Protein AF-A0A920QAS8-F1 (afdb_monomer)

Sequence (132 aa):
MFSGHANIPQILAVGVGKKSKINSETLRRAAGKAGKMLTSLKAKKIGFAVTSHLQKTSETDVGQVLVEGLTLGSYKFNQYKESHDEKSKLESIKIQCCDPENITSRKAIKTGKMRADGTNLARNLGNTPLMI

Secondary structure (DSSP, 8-state):
-------PPP--------GGG--HHHHHHHHHHHHHHHHHTT-SEEEEE--HHHHTT-SS-HHHHHHHHHHHHS----TTS--SSTT-S--PPEEEEE-TT--S-HHHHHHHHHHHHHHHHHHHHHHS----

Nearest PDB structures (foldseek):
  4zla-assembly1_A  TM=6.114E-01  e=2.410E-03  Helicobacter pylori 26695
  4zy1-assembly1_C  TM=6.921E-01  e=1.480E-02  Plasmodium falciparum FcB1/Columbia
  6ome-assembly1_A  TM=6.429E-01  e=7.492E-03  Chlamydia trachomatis D/UW-3/CX
  6ee2-assembly1_A  TM=6.975E-01  e=2.329E-02  Plasmodium falciparum NF135/5.C10
  8sw9-assembly1_C  TM=6.862E-01  e=2.329E-02  Plasmodium falciparum

Mean predicted aligned error: 7.08 Å

Structure (mmCIF, N/CA/C/O backbone):
data_AF-A0A920QAS8-F1
#
_entry.id   AF-A0A920QAS8-F1
#
loop_
_atom_site.group_PDB
_atom_site.id
_atom_site.type_symbol
_atom_site.label_atom_id
_atom_site.label_alt_id
_atom_site.label_comp_id
_atom_site.label_asym_id
_atom_site.label_entity_id
_atom_site.label_seq_id
_atom_site.pdbx_PDB_ins_code
_atom_site.Cartn_x
_atom_site.Cartn_y
_at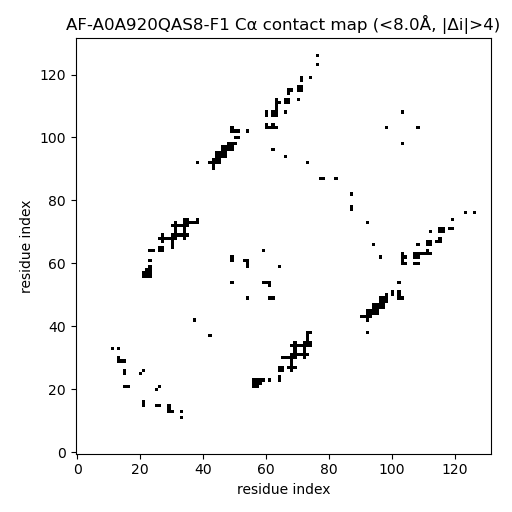om_site.Cartn_z
_atom_site.occupancy
_atom_site.B_iso_or_equiv
_atom_site.auth_seq_id
_atom_site.auth_comp_id
_atom_site.auth_asym_id
_atom_site.auth_atom_id
_atom_site.pdbx_PDB_model_num
ATOM 1 N N . MET A 1 1 ? -21.004 13.665 -33.888 1.00 35.81 1 MET A N 1
ATOM 2 C CA . MET A 1 1 ? -20.632 12.443 -33.139 1.00 35.81 1 MET A CA 1
ATOM 3 C C . MET A 1 1 ? -19.888 12.856 -31.874 1.00 35.81 1 MET A C 1
ATOM 5 O O . MET A 1 1 ? -18.707 13.158 -31.949 1.00 35.81 1 MET A O 1
ATOM 9 N N . PHE A 1 2 ? -20.569 12.933 -30.729 1.00 40.03 2 PHE A N 1
ATOM 10 C CA . PHE A 1 2 ? -19.924 13.176 -29.434 1.00 40.03 2 PHE A CA 1
ATOM 11 C C . PHE A 1 2 ? -19.780 11.832 -28.715 1.00 40.03 2 PHE A C 1
ATOM 13 O O . PHE A 1 2 ? -20.692 11.406 -28.015 1.00 40.03 2 PHE A O 1
ATOM 20 N N . SER A 1 3 ? -18.667 11.120 -28.917 1.00 43.50 3 SER A N 1
ATOM 21 C CA . SER A 1 3 ? -18.355 9.953 -28.081 1.00 43.50 3 SER A CA 1
ATOM 22 C C . SER A 1 3 ? -17.715 10.472 -26.788 1.00 43.50 3 SER A C 1
ATOM 24 O O . SER A 1 3 ? -16.500 10.663 -26.700 1.00 43.50 3 SER A O 1
ATOM 26 N N . GLY A 1 4 ? -18.547 10.797 -25.800 1.00 44.44 4 GLY A N 1
ATOM 27 C CA . GLY A 1 4 ? -18.081 11.108 -24.455 1.00 44.44 4 GLY A CA 1
ATOM 28 C C . GLY A 1 4 ? -17.614 9.822 -23.784 1.00 44.44 4 GLY A C 1
ATOM 29 O O . GLY A 1 4 ? -18.437 9.036 -23.329 1.00 44.44 4 GLY A O 1
ATOM 30 N N . HIS A 1 5 ? -16.303 9.586 -23.730 1.00 51.91 5 HIS A N 1
ATOM 31 C CA . HIS A 1 5 ? -15.750 8.543 -22.869 1.00 51.91 5 HIS A CA 1
ATOM 32 C C . HIS A 1 5 ? -15.955 8.978 -21.414 1.00 51.91 5 HIS A C 1
ATOM 34 O O . HIS A 1 5 ? -15.164 9.748 -20.868 1.00 51.91 5 HIS A O 1
ATOM 40 N N . ALA A 1 6 ? -17.047 8.530 -20.795 1.00 55.50 6 ALA A N 1
ATOM 41 C CA . ALA A 1 6 ? -17.256 8.716 -19.368 1.00 55.50 6 ALA A CA 1
ATOM 42 C C . ALA A 1 6 ? -16.130 7.997 -18.611 1.00 55.50 6 ALA A C 1
ATOM 44 O O . ALA A 1 6 ? -15.871 6.813 -18.828 1.00 55.50 6 ALA A O 1
ATOM 45 N N . ASN A 1 7 ? -15.436 8.720 -17.734 1.00 64.31 7 ASN A N 1
ATOM 46 C CA . ASN A 1 7 ? -14.401 8.144 -16.886 1.00 64.31 7 ASN A CA 1
ATOM 47 C C . ASN A 1 7 ? -15.083 7.373 -15.745 1.00 64.31 7 ASN A C 1
ATOM 49 O O . ASN A 1 7 ? -15.391 7.946 -14.700 1.00 64.31 7 ASN A O 1
ATOM 53 N N . ILE A 1 8 ? -15.406 6.100 -15.986 1.00 78.81 8 ILE A N 1
ATOM 54 C CA . ILE A 1 8 ? -16.127 5.258 -15.027 1.00 78.81 8 ILE A CA 1
ATOM 55 C C . ILE A 1 8 ? -15.147 4.819 -13.927 1.00 78.81 8 ILE A C 1
ATOM 57 O O . ILE A 1 8 ? -14.154 4.152 -14.235 1.00 78.81 8 ILE A O 1
ATOM 61 N N . PRO A 1 9 ? -15.392 5.161 -12.649 1.00 79.69 9 PRO A N 1
ATOM 62 C CA . PRO A 1 9 ? -14.536 4.717 -11.558 1.00 79.69 9 PRO A CA 1
ATOM 63 C C . PRO A 1 9 ? -14.575 3.189 -11.440 1.00 79.69 9 PRO A C 1
ATOM 65 O O . PRO A 1 9 ? -15.639 2.584 -11.334 1.00 79.69 9 PRO A O 1
ATOM 68 N N . GLN A 1 10 ? -13.399 2.562 -11.455 1.00 87.69 10 GLN A N 1
ATOM 69 C CA . GLN A 1 10 ? -13.247 1.117 -11.293 1.00 87.69 10 GLN A CA 1
ATOM 70 C C . GLN A 1 10 ? -12.949 0.768 -9.833 1.00 87.69 10 GLN A C 1
ATOM 72 O O . GLN A 1 10 ? -12.173 1.455 -9.166 1.00 87.69 10 GLN A O 1
ATOM 77 N N . ILE A 1 11 ? -13.534 -0.329 -9.350 1.00 90.81 11 ILE A N 1
ATOM 78 C CA . ILE A 1 11 ? -13.329 -0.836 -7.990 1.00 90.81 11 ILE A CA 1
ATOM 79 C C . ILE A 1 11 ? -12.569 -2.161 -8.066 1.00 90.81 11 ILE A C 1
ATOM 81 O O . ILE A 1 11 ? -12.986 -3.085 -8.761 1.00 90.81 11 ILE A O 1
ATOM 85 N N . LEU A 1 12 ? -11.469 -2.264 -7.317 1.00 91.31 12 LEU A N 1
ATOM 86 C CA . LEU A 1 12 ? -10.724 -3.507 -7.129 1.00 91.31 12 LEU A CA 1
ATOM 87 C C . LEU A 1 12 ? -10.983 -4.048 -5.721 1.00 91.31 12 LEU A C 1
ATOM 89 O O . LEU A 1 12 ? -10.516 -3.478 -4.736 1.00 91.31 12 LEU A O 1
ATOM 93 N N . ALA A 1 13 ? -11.693 -5.170 -5.630 1.00 92.69 13 ALA A N 1
ATOM 94 C CA . ALA A 1 13 ? -11.856 -5.905 -4.381 1.00 92.69 13 ALA A CA 1
ATOM 95 C C . ALA A 1 13 ? -10.691 -6.886 -4.183 1.00 92.69 13 ALA A C 1
ATOM 97 O O . ALA A 1 13 ? -10.325 -7.625 -5.098 1.00 92.69 13 ALA A O 1
ATOM 98 N N . VAL A 1 14 ? -10.113 -6.915 -2.980 1.00 92.25 14 VAL A N 1
ATOM 99 C CA . VAL A 1 14 ? -8.978 -7.788 -2.648 1.00 92.25 14 VAL A CA 1
ATOM 100 C C . VAL A 1 14 ? -9.297 -8.579 -1.390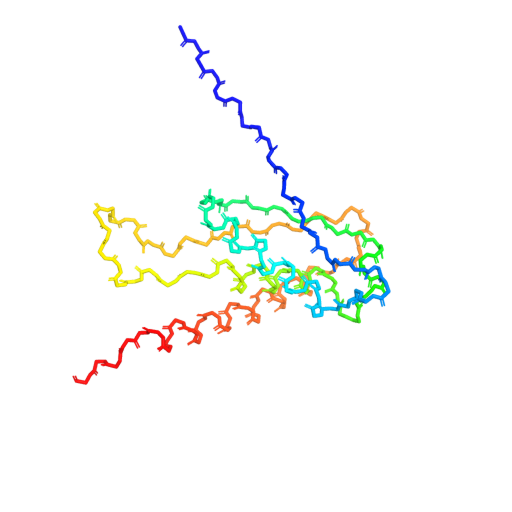 1.00 92.25 14 VAL A C 1
ATOM 102 O O . VAL A 1 14 ? -9.533 -8.012 -0.326 1.00 92.25 14 VAL A O 1
ATOM 105 N N . GLY A 1 15 ? -9.286 -9.905 -1.506 1.00 92.12 15 GLY A N 1
ATOM 106 C CA . GLY A 1 15 ? -9.499 -10.792 -0.368 1.00 92.12 15 GLY A CA 1
ATOM 107 C C . GLY A 1 15 ? -8.334 -10.737 0.624 1.00 92.12 15 GLY A C 1
ATOM 108 O O . GLY A 1 15 ? -7.188 -10.992 0.256 1.00 92.12 15 GLY A O 1
ATOM 109 N N . VAL A 1 16 ? -8.644 -10.458 1.893 1.00 90.38 16 VAL A N 1
ATOM 110 C CA . VAL A 1 16 ? -7.678 -10.429 3.014 1.00 90.38 16 VAL A CA 1
ATOM 111 C C . VAL A 1 16 ? -7.692 -11.708 3.864 1.00 90.38 16 VAL A C 1
ATOM 113 O O . VAL A 1 16 ? -6.903 -11.852 4.792 1.00 90.38 16 VAL A O 1
ATOM 116 N N . GLY A 1 17 ? -8.551 -12.673 3.523 1.00 89.31 17 GLY A N 1
ATOM 117 C CA . GLY A 1 17 ? -8.651 -13.964 4.204 1.00 89.31 17 GLY A CA 1
ATOM 118 C C . GLY A 1 17 ? -9.619 -13.967 5.391 1.00 89.31 17 GLY A C 1
ATOM 119 O O . GLY A 1 17 ? -10.564 -13.183 5.450 1.00 89.31 17 GLY A O 1
ATOM 120 N N . LYS A 1 18 ? -9.417 -14.909 6.323 1.00 91.06 18 LYS A N 1
ATOM 121 C CA . LYS A 1 18 ? -10.296 -15.106 7.488 1.00 91.06 18 LYS A CA 1
ATOM 122 C C . LYS A 1 18 ? -10.112 -13.974 8.499 1.00 91.06 18 LYS A C 1
ATOM 124 O O . LYS A 1 18 ? -8.985 -13.712 8.904 1.00 91.06 18 LYS A O 1
ATOM 129 N N . LYS A 1 19 ? -11.219 -13.406 8.991 1.00 88.69 19 LYS A N 1
ATOM 130 C CA . LYS A 1 19 ? -11.242 -12.278 9.943 1.00 88.69 19 LYS A CA 1
ATOM 131 C C . LYS A 1 19 ? -10.331 -12.469 11.164 1.00 88.69 19 LYS A C 1
ATOM 133 O O . LYS A 1 19 ? -9.616 -11.548 11.527 1.00 88.69 19 LYS A O 1
ATOM 138 N N . SER A 1 20 ? -10.311 -13.664 11.756 1.00 89.69 20 SER A N 1
ATOM 139 C CA . SER A 1 20 ? -9.494 -13.980 12.941 1.00 89.69 20 SER A CA 1
ATOM 140 C C . SER A 1 20 ? -7.986 -14.053 12.687 1.00 89.69 20 SER A C 1
ATOM 142 O O . SER A 1 20 ? -7.216 -14.123 13.636 1.00 89.69 20 SER A O 1
ATOM 144 N N . LYS A 1 21 ? -7.556 -14.072 11.420 1.00 90.44 21 LYS A N 1
ATOM 145 C CA . LYS A 1 21 ? -6.143 -14.138 11.023 1.00 90.44 21 LYS A CA 1
ATOM 146 C C . LYS A 1 21 ? -5.636 -12.828 10.421 1.00 90.44 21 LYS A C 1
ATOM 148 O O . LYS A 1 21 ? -4.498 -12.792 9.960 1.00 90.44 21 LYS A O 1
ATOM 153 N N . ILE A 1 22 ? -6.470 -11.788 10.375 1.00 92.88 22 ILE A N 1
ATOM 154 C CA . ILE A 1 22 ? -6.068 -10.494 9.826 1.00 92.88 22 ILE A CA 1
ATOM 155 C C . ILE A 1 22 ? -5.110 -9.824 10.811 1.00 92.88 22 ILE A C 1
ATOM 157 O O . ILE A 1 22 ? -5.420 -9.666 11.987 1.00 92.88 22 ILE A O 1
ATOM 161 N N . ASN A 1 23 ? -3.950 -9.444 10.292 1.00 93.75 23 ASN A N 1
ATOM 162 C CA . ASN A 1 23 ? -2.910 -8.665 10.950 1.00 93.75 23 ASN A CA 1
ATOM 163 C C . ASN A 1 23 ? -2.190 -7.748 9.939 1.00 93.75 23 ASN A C 1
ATOM 165 O O . ASN A 1 23 ? -2.417 -7.840 8.724 1.00 93.75 23 ASN A O 1
ATOM 169 N N . SER A 1 24 ? -1.267 -6.909 10.415 1.00 94.88 24 SER A N 1
ATOM 170 C CA . SER A 1 24 ? -0.489 -5.981 9.580 1.00 94.88 24 SER A CA 1
ATOM 171 C C . SER A 1 24 ? 0.186 -6.663 8.377 1.00 94.88 24 SER A C 1
ATOM 173 O O . SER A 1 24 ? 0.135 -6.155 7.260 1.00 94.88 24 SER A O 1
ATOM 175 N N . GLU A 1 25 ? 0.774 -7.849 8.564 1.00 94.94 25 GLU A N 1
ATOM 176 C CA . GLU A 1 25 ? 1.426 -8.613 7.488 1.00 94.94 25 GLU A CA 1
ATOM 177 C C . GLU A 1 25 ? 0.439 -9.061 6.407 1.00 94.94 25 GLU A C 1
ATOM 179 O O . GLU A 1 25 ? 0.702 -8.915 5.209 1.00 94.94 25 GLU A O 1
ATOM 184 N N . THR A 1 26 ? -0.719 -9.594 6.807 1.00 95.12 26 THR A N 1
ATOM 185 C CA . THR A 1 26 ? -1.750 -10.025 5.850 1.00 95.12 26 THR A CA 1
ATOM 186 C C . THR A 1 26 ? -2.281 -8.856 5.025 1.00 95.12 26 THR A C 1
ATOM 188 O O . THR A 1 26 ? -2.409 -8.988 3.805 1.00 95.12 26 THR A O 1
ATOM 191 N N . LEU A 1 27 ? -2.498 -7.695 5.652 1.00 95.44 27 LEU A N 1
ATOM 192 C CA . LEU A 1 27 ? -2.931 -6.478 4.967 1.00 95.44 27 LEU A CA 1
ATOM 193 C C . LEU A 1 27 ? -1.852 -5.962 4.014 1.00 95.44 27 LEU A C 1
ATOM 195 O O . LEU A 1 27 ? -2.158 -5.660 2.860 1.00 95.44 27 LEU A O 1
ATOM 199 N N . ARG A 1 28 ? -0.580 -5.951 4.433 1.00 96.12 28 ARG A N 1
ATOM 200 C CA . ARG A 1 28 ? 0.535 -5.540 3.564 1.00 96.12 28 ARG A CA 1
ATOM 201 C C . ARG A 1 28 ? 0.665 -6.442 2.340 1.00 96.12 28 ARG A C 1
ATOM 203 O O . ARG A 1 28 ? 0.868 -5.955 1.229 1.00 96.12 28 ARG A O 1
ATOM 210 N N . ARG A 1 29 ? 0.513 -7.760 2.513 1.00 96.56 29 ARG A N 1
ATOM 211 C CA . ARG A 1 29 ? 0.540 -8.737 1.410 1.00 96.56 29 ARG A CA 1
ATOM 212 C C . ARG A 1 29 ? -0.638 -8.559 0.457 1.00 96.56 29 ARG A C 1
ATOM 214 O O . ARG A 1 29 ? -0.438 -8.609 -0.757 1.00 96.56 29 ARG A O 1
ATOM 221 N N . ALA A 1 30 ? -1.844 -8.345 0.981 1.00 96.25 30 ALA A N 1
ATOM 222 C CA . ALA A 1 30 ? -3.026 -8.066 0.168 1.00 96.25 30 ALA A CA 1
ATOM 223 C C . ALA A 1 30 ? -2.846 -6.772 -0.644 1.00 96.25 30 ALA A C 1
ATOM 225 O O . ALA A 1 30 ? -3.012 -6.782 -1.863 1.00 96.25 30 ALA A O 1
ATOM 226 N N . ALA A 1 31 ? -2.389 -5.701 0.006 1.00 96.44 31 ALA A N 1
ATOM 227 C CA . ALA A 1 31 ? -2.040 -4.437 -0.633 1.00 96.44 31 ALA A CA 1
ATOM 228 C C . ALA A 1 31 ? -0.952 -4.601 -1.710 1.00 96.44 31 ALA A C 1
ATOM 230 O O . ALA A 1 31 ? -1.069 -4.040 -2.795 1.00 96.44 31 ALA A O 1
ATOM 231 N N . GLY A 1 32 ? 0.068 -5.432 -1.475 1.00 96.50 32 GLY A N 1
ATOM 232 C CA . GLY A 1 32 ? 1.091 -5.739 -2.480 1.00 96.50 32 GLY A CA 1
ATOM 233 C C . GLY A 1 32 ? 0.548 -6.466 -3.710 1.00 96.50 32 GLY A C 1
ATOM 234 O O . GLY A 1 32 ? 0.896 -6.116 -4.840 1.00 96.50 32 GLY A O 1
ATOM 235 N N . LYS A 1 33 ? -0.358 -7.433 -3.522 1.00 96.38 33 LYS A N 1
ATOM 236 C CA . LYS A 1 33 ? -1.062 -8.084 -4.643 1.00 96.38 33 LYS A CA 1
ATOM 237 C C . LYS A 1 33 ? -1.915 -7.083 -5.423 1.00 96.38 33 LYS A C 1
ATOM 239 O O . LYS A 1 33 ? -1.892 -7.107 -6.652 1.00 96.38 33 LYS A O 1
ATOM 244 N N . ALA A 1 34 ? -2.613 -6.193 -4.715 1.00 95.88 34 ALA A N 1
ATOM 245 C CA . ALA A 1 34 ? -3.387 -5.113 -5.318 1.00 95.88 34 ALA A CA 1
ATOM 246 C C . ALA A 1 34 ? -2.494 -4.204 -6.171 1.00 95.88 34 ALA A C 1
ATOM 248 O O . ALA A 1 34 ? -2.796 -3.976 -7.338 1.00 95.88 34 ALA A O 1
ATOM 249 N N . GLY A 1 35 ? -1.355 -3.767 -5.621 1.00 94.62 35 GLY A N 1
ATOM 250 C CA . GLY A 1 35 ? -0.366 -2.951 -6.325 1.00 94.62 35 GLY A CA 1
ATOM 251 C C . GLY A 1 35 ? 0.102 -3.612 -7.618 1.00 94.62 35 GLY A C 1
ATOM 252 O O . GLY A 1 35 ? 0.008 -3.011 -8.683 1.00 94.62 35 GLY A O 1
ATOM 253 N N . LYS A 1 36 ? 0.483 -4.895 -7.561 1.00 93.00 36 LYS A N 1
ATOM 254 C CA . LYS A 1 36 ? 0.895 -5.656 -8.752 1.00 93.00 36 LYS A CA 1
ATOM 255 C C . LYS A 1 36 ? -0.199 -5.691 -9.826 1.00 93.00 36 LYS A C 1
ATOM 257 O O . LYS A 1 36 ? 0.098 -5.491 -11.003 1.00 93.00 36 LYS A O 1
ATOM 262 N N . MET A 1 37 ? -1.451 -5.935 -9.432 1.00 93.44 37 MET A N 1
ATOM 263 C CA . MET A 1 37 ? -2.592 -5.966 -10.355 1.00 93.44 37 MET A CA 1
ATOM 264 C C . MET A 1 37 ? -2.841 -4.591 -10.986 1.00 93.44 37 MET A C 1
ATOM 266 O O . MET A 1 37 ? -2.957 -4.482 -12.204 1.00 93.44 37 MET A O 1
ATOM 270 N N . LEU A 1 38 ? -2.852 -3.531 -10.176 1.00 91.94 38 LEU A N 1
ATOM 271 C CA . LEU A 1 38 ? -3.064 -2.153 -10.627 1.00 91.94 38 LEU A CA 1
ATOM 272 C C . LEU A 1 38 ? -1.966 -1.701 -11.600 1.00 91.94 38 LEU A C 1
ATOM 274 O O . LEU A 1 38 ? -2.271 -1.077 -12.618 1.00 91.94 38 LEU A O 1
ATOM 278 N N . THR A 1 39 ? -0.709 -2.090 -11.368 1.00 89.12 39 THR A N 1
ATOM 279 C CA . THR A 1 39 ? 0.378 -1.814 -12.317 1.00 89.12 39 THR A CA 1
ATOM 280 C C . THR A 1 39 ? 0.251 -2.626 -13.609 1.00 89.12 39 THR A C 1
ATOM 282 O O . THR A 1 39 ? 0.681 -2.165 -14.669 1.00 89.12 39 THR A O 1
ATOM 285 N N . SER A 1 40 ? -0.304 -3.841 -13.575 1.00 88.00 40 SER A N 1
ATOM 286 C CA . SER A 1 40 ? -0.621 -4.602 -14.798 1.00 88.00 40 SER A CA 1
ATOM 287 C C . SER A 1 40 ? -1.741 -3.943 -15.606 1.00 88.00 40 SER A C 1
ATOM 289 O O . SER A 1 40 ? -1.668 -3.918 -16.830 1.00 88.00 40 SER A O 1
ATOM 291 N N . LEU A 1 41 ? -2.709 -3.327 -14.925 1.00 89.25 41 LEU A N 1
ATOM 292 C CA . LEU A 1 41 ? -3.795 -2.544 -15.523 1.00 89.25 41 LEU A CA 1
ATOM 293 C C . LEU A 1 41 ? -3.374 -1.124 -15.952 1.00 89.25 41 LEU A C 1
ATOM 295 O O . LEU A 1 41 ? -4.213 -0.352 -16.405 1.00 89.25 41 LEU A O 1
ATOM 299 N N . LYS A 1 42 ? -2.087 -0.762 -15.817 1.00 87.50 42 LYS A N 1
ATOM 300 C CA . LYS A 1 42 ? -1.543 0.574 -16.137 1.00 87.50 42 LYS A CA 1
ATOM 301 C C . LYS A 1 42 ? -2.264 1.718 -15.395 1.00 87.50 42 LYS A C 1
ATOM 303 O O . LYS A 1 42 ? -2.386 2.832 -15.908 1.00 87.50 42 LYS A O 1
ATOM 308 N N . ALA A 1 43 ? -2.742 1.455 -14.176 1.00 88.06 43 ALA A N 1
ATOM 309 C CA . ALA A 1 43 ? -3.407 2.459 -13.353 1.00 88.06 43 ALA A CA 1
ATOM 310 C C . ALA A 1 43 ? -2.419 3.558 -12.919 1.00 88.06 43 ALA A C 1
ATOM 312 O O . ALA A 1 43 ? -1.367 3.274 -12.352 1.00 88.06 43 ALA A O 1
ATOM 313 N N . LYS A 1 44 ? -2.774 4.829 -13.150 1.00 87.19 44 LYS A N 1
ATOM 314 C CA . LYS A 1 44 ? -1.919 5.991 -12.817 1.00 87.19 44 LYS A CA 1
ATOM 315 C C . LYS A 1 44 ? -2.273 6.655 -11.488 1.00 87.19 44 LYS A C 1
ATOM 317 O O . LYS A 1 44 ? -1.428 7.285 -10.852 1.00 87.19 44 LYS A O 1
ATOM 322 N N . LYS A 1 45 ? -3.540 6.553 -11.087 1.00 90.00 45 LYS A N 1
ATOM 323 C CA . LYS A 1 45 ? -4.093 7.119 -9.855 1.00 90.00 45 LYS A CA 1
ATOM 324 C C . LYS A 1 45 ? -4.930 6.041 -9.189 1.00 90.00 45 LYS A C 1
ATOM 326 O O . LYS A 1 45 ? -5.801 5.475 -9.843 1.00 90.00 45 LYS A O 1
ATOM 331 N N . ILE A 1 46 ? -4.661 5.768 -7.922 1.00 92.06 46 ILE A N 1
ATOM 332 C CA . ILE A 1 46 ? -5.397 4.783 -7.136 1.00 92.06 46 ILE A CA 1
ATOM 333 C C . ILE A 1 46 ? -5.769 5.396 -5.790 1.00 92.06 46 ILE A C 1
ATOM 335 O O . ILE A 1 46 ? -5.001 6.165 -5.209 1.00 92.06 46 ILE A O 1
ATOM 339 N N . GLY A 1 47 ? -6.948 5.040 -5.301 1.00 92.75 47 GLY A N 1
ATOM 340 C CA . GLY A 1 47 ? -7.376 5.306 -3.936 1.00 92.75 47 GLY A CA 1
ATOM 341 C C . GLY A 1 47 ? -7.489 3.993 -3.173 1.00 92.75 47 GLY A C 1
ATOM 342 O O . GLY A 1 47 ? -7.840 2.972 -3.764 1.00 92.75 47 GLY A O 1
ATOM 343 N N . PHE A 1 48 ? -7.214 4.011 -1.875 1.00 93.81 48 PHE A N 1
ATOM 344 C CA . PHE A 1 48 ? -7.615 2.932 -0.977 1.00 93.81 48 PHE A CA 1
ATOM 345 C C . PHE A 1 48 ? -8.449 3.507 0.161 1.00 93.81 48 PHE A C 1
ATOM 347 O O . PHE A 1 48 ? -8.165 4.598 0.649 1.00 93.81 48 PHE A O 1
ATOM 354 N N . ALA A 1 49 ? -9.483 2.775 0.566 1.00 92.25 49 ALA A N 1
ATOM 355 C CA . ALA A 1 49 ? -10.323 3.145 1.693 1.00 92.25 49 ALA A CA 1
ATOM 356 C C . ALA A 1 49 ? -9.862 2.416 2.954 1.00 92.25 49 ALA A C 1
ATOM 358 O O . ALA A 1 49 ? -9.508 1.234 2.906 1.00 92.25 49 ALA A O 1
ATOM 359 N N . VAL A 1 50 ? -9.891 3.120 4.079 1.00 91.00 50 VAL A N 1
ATOM 360 C CA . VAL A 1 50 ? -9.644 2.552 5.406 1.00 91.00 50 VAL A CA 1
ATOM 361 C C . VA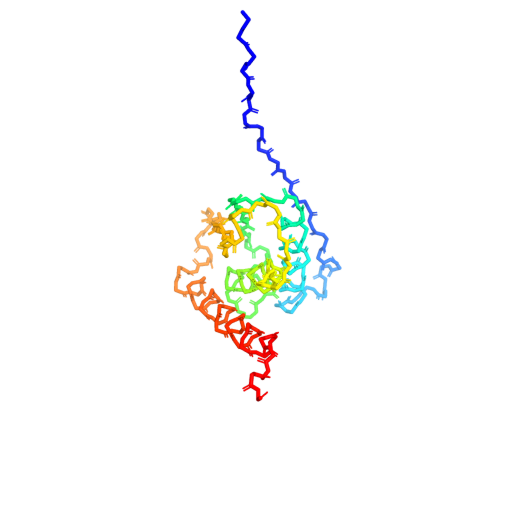L A 1 50 ? -10.931 2.576 6.218 1.00 91.00 50 VAL A C 1
ATOM 363 O O . VAL A 1 50 ? -11.791 3.427 6.016 1.00 91.00 50 VAL A O 1
ATOM 366 N N . THR A 1 51 ? -11.079 1.599 7.109 1.00 88.50 51 THR A N 1
ATOM 367 C CA . THR A 1 51 ? -12.227 1.486 8.017 1.00 88.50 51 THR A CA 1
ATOM 368 C C . THR A 1 51 ? -11.724 1.153 9.413 1.00 88.50 51 THR A C 1
ATOM 370 O O . THR A 1 51 ? -10.689 0.486 9.561 1.00 88.50 51 THR A O 1
ATOM 373 N N . SER A 1 52 ? -12.459 1.559 10.449 1.00 86.31 52 SER A N 1
ATOM 374 C CA . SER A 1 52 ? -12.113 1.249 11.845 1.00 86.31 52 SER A CA 1
ATOM 375 C C . SER A 1 52 ? -11.959 -0.251 12.111 1.00 86.31 52 SER A C 1
ATOM 377 O O . SER A 1 52 ? -11.154 -0.655 12.953 1.00 86.31 52 SER A O 1
ATOM 379 N N . HIS A 1 53 ? -12.666 -1.103 11.363 1.00 85.38 53 HIS A N 1
ATOM 380 C CA . HIS A 1 53 ? -12.488 -2.553 11.432 1.00 85.38 53 HIS A CA 1
ATOM 381 C C . HIS A 1 53 ? -11.074 -3.003 11.061 1.00 85.38 53 HIS A C 1
ATOM 383 O O . HIS A 1 53 ? -10.537 -3.877 11.737 1.00 85.38 53 HIS A O 1
ATOM 389 N N . LEU A 1 54 ? -10.466 -2.416 10.028 1.00 83.31 54 LEU A N 1
ATOM 390 C CA . LEU A 1 54 ? -9.101 -2.763 9.635 1.00 83.31 54 LEU A CA 1
ATOM 391 C C . LEU A 1 54 ? -8.076 -2.222 10.636 1.00 83.31 54 LEU A C 1
ATOM 393 O O . LEU A 1 54 ? -7.125 -2.927 10.970 1.00 83.31 54 LEU A O 1
ATOM 397 N N . GLN A 1 55 ? -8.294 -1.020 11.175 1.00 85.38 55 GLN A N 1
ATOM 398 C CA . GLN A 1 55 ? -7.382 -0.444 12.167 1.00 85.38 55 GLN A CA 1
ATOM 399 C C . GLN A 1 55 ? -7.295 -1.301 13.439 1.00 85.38 55 GLN A C 1
ATOM 401 O O . GLN A 1 55 ? -6.203 -1.524 13.945 1.00 85.38 55 GLN A O 1
ATOM 406 N N . LYS A 1 56 ? -8.412 -1.873 13.911 1.00 84.44 56 LYS A N 1
ATOM 407 C CA . LYS A 1 56 ? -8.429 -2.781 15.079 1.00 84.44 56 LYS A CA 1
ATOM 408 C C . LYS A 1 56 ? -7.632 -4.074 14.878 1.00 84.44 56 LYS A C 1
ATOM 410 O O . LYS A 1 56 ? -7.311 -4.744 15.851 1.00 84.44 56 LYS A O 1
ATOM 415 N N . THR A 1 57 ? -7.348 -4.444 13.630 1.00 81.69 57 THR A N 1
ATOM 416 C CA . THR A 1 57 ? -6.592 -5.662 13.293 1.00 81.69 57 THR A CA 1
ATOM 417 C C . THR A 1 57 ? -5.094 -5.415 13.132 1.00 81.69 57 THR A C 1
ATOM 419 O O . THR A 1 57 ? -4.352 -6.348 12.849 1.00 81.69 57 THR A O 1
ATOM 422 N N . SER A 1 58 ? -4.631 -4.174 13.281 1.00 82.62 58 SER A N 1
ATOM 423 C CA . SER A 1 58 ? -3.247 -3.790 13.021 1.00 82.62 58 SER A CA 1
ATOM 424 C C . SER A 1 58 ? -2.678 -3.013 14.203 1.00 82.62 58 SER A C 1
ATOM 426 O O . SER A 1 58 ? -3.232 -2.001 14.618 1.00 82.62 58 SER A O 1
ATOM 428 N N . GLU A 1 59 ? -1.532 -3.460 14.715 1.00 84.31 59 GLU A N 1
ATOM 429 C CA . GLU A 1 59 ? -0.770 -2.730 15.743 1.00 84.31 59 GLU A CA 1
ATOM 430 C C . GLU A 1 59 ? -0.145 -1.444 15.183 1.00 84.31 59 GLU A C 1
ATOM 432 O O . GLU A 1 59 ? 0.137 -0.493 15.906 1.00 84.31 59 GLU A O 1
ATOM 437 N N . THR A 1 60 ? 0.077 -1.411 13.868 1.00 90.25 60 THR A N 1
ATOM 438 C CA . THR A 1 60 ? 0.535 -0.230 13.132 1.00 90.25 60 THR A CA 1
ATOM 439 C C . THR A 1 60 ? -0.665 0.502 12.535 1.00 90.25 60 THR A C 1
ATOM 441 O O . THR A 1 60 ? -1.695 -0.104 12.242 1.00 90.25 60 THR A O 1
ATOM 444 N N . ASP A 1 61 ? -0.536 1.802 12.294 1.00 95.19 61 ASP A N 1
ATOM 445 C CA . ASP A 1 61 ? -1.485 2.558 11.474 1.00 95.19 61 ASP A CA 1
ATOM 446 C C . ASP A 1 61 ? -1.763 1.824 10.146 1.00 95.19 61 ASP A C 1
ATOM 448 O O . ASP A 1 61 ? -0.845 1.486 9.389 1.00 95.19 61 ASP A O 1
ATOM 452 N N . VAL A 1 62 ? -3.034 1.533 9.866 1.00 95.38 62 VAL A N 1
ATOM 453 C CA . VAL A 1 62 ? -3.419 0.728 8.703 1.00 95.38 62 VAL A CA 1
ATOM 454 C C . VAL A 1 62 ? -3.105 1.445 7.391 1.00 95.38 62 VAL A C 1
ATOM 456 O O . VAL A 1 62 ? -2.749 0.801 6.404 1.00 95.38 62 VAL A O 1
ATOM 459 N N . GLY A 1 63 ? -3.159 2.779 7.377 1.00 95.94 63 GLY A N 1
ATOM 460 C CA . GLY A 1 63 ? -2.776 3.593 6.230 1.00 95.94 63 GLY A CA 1
ATOM 461 C C . GLY A 1 63 ? -1.298 3.422 5.895 1.00 95.94 63 GLY A C 1
ATOM 462 O O . GLY A 1 63 ? -0.950 3.290 4.719 1.00 95.94 63 GLY A O 1
ATOM 463 N N . GLN A 1 64 ? -0.440 3.335 6.916 1.00 97.12 64 GLN A N 1
ATOM 464 C CA . GLN A 1 64 ? 0.973 2.997 6.741 1.00 97.12 64 GLN A CA 1
ATOM 465 C C . GLN A 1 64 ? 1.155 1.596 6.140 1.00 97.12 64 GLN A C 1
ATOM 467 O O . GLN A 1 64 ? 1.878 1.429 5.157 1.00 97.12 64 GLN A O 1
ATOM 472 N N . VAL A 1 65 ? 0.491 0.587 6.703 1.00 96.81 65 VAL A N 1
ATOM 473 C CA . VAL A 1 65 ? 0.613 -0.808 6.247 1.00 96.81 65 VAL A CA 1
ATOM 474 C C . VAL A 1 65 ? 0.172 -0.961 4.786 1.00 96.81 65 VAL A C 1
ATOM 476 O O . VAL A 1 65 ? 0.856 -1.603 3.983 1.00 96.81 65 VAL A O 1
ATOM 479 N N . LEU A 1 66 ? -0.957 -0.350 4.419 1.00 96.81 66 LEU A N 1
ATOM 480 C CA . LEU A 1 66 ? -1.507 -0.428 3.068 1.00 96.81 66 LEU A CA 1
ATOM 481 C C . LEU A 1 66 ? -0.636 0.315 2.052 1.00 96.81 66 LEU A C 1
ATOM 483 O O . LEU A 1 66 ? -0.368 -0.230 0.980 1.00 96.81 66 LEU A O 1
ATOM 487 N N . VAL A 1 67 ? -0.153 1.522 2.374 1.00 97.12 67 VAL A N 1
ATOM 488 C CA . VAL A 1 67 ? 0.696 2.284 1.445 1.00 97.12 67 VAL A CA 1
ATOM 489 C C . VAL A 1 67 ? 2.064 1.627 1.248 1.00 97.12 67 VAL A C 1
ATOM 491 O O . VAL A 1 67 ? 2.576 1.648 0.124 1.00 97.12 67 VAL A O 1
ATOM 494 N N . GLU A 1 68 ? 2.628 0.998 2.288 1.00 97.12 68 GLU A N 1
ATOM 495 C CA . GLU A 1 68 ? 3.848 0.190 2.176 1.00 97.12 68 GLU A CA 1
ATOM 496 C C . GLU A 1 68 ? 3.629 -0.959 1.189 1.00 97.12 68 GLU A C 1
ATOM 498 O O . GLU A 1 68 ? 4.356 -1.086 0.202 1.00 97.12 68 GLU A O 1
ATOM 503 N N . GLY A 1 69 ? 2.586 -1.764 1.417 1.00 96.88 69 GLY A N 1
ATOM 504 C CA . GLY A 1 69 ? 2.259 -2.905 0.568 1.00 96.88 69 GLY A CA 1
ATOM 505 C C . GLY A 1 69 ? 2.001 -2.499 -0.881 1.00 96.88 69 GLY A C 1
ATOM 506 O O . GLY A 1 69 ? 2.644 -3.032 -1.787 1.00 96.88 69 GLY A O 1
ATOM 507 N N . LEU A 1 70 ? 1.122 -1.517 -1.104 1.00 96.38 70 LEU A N 1
ATOM 508 C CA . LEU A 1 70 ? 0.804 -1.001 -2.439 1.00 96.38 70 LEU A CA 1
ATOM 509 C C . LEU A 1 70 ? 2.059 -0.509 -3.161 1.00 96.38 70 LEU A C 1
ATOM 511 O O . LEU A 1 70 ? 2.282 -0.880 -4.311 1.00 96.38 70 LEU A O 1
ATOM 515 N N . THR A 1 71 ? 2.901 0.285 -2.497 1.00 95.56 71 THR A N 1
ATOM 516 C CA . THR A 1 71 ? 4.117 0.842 -3.108 1.00 95.56 71 THR A CA 1
ATOM 517 C C . THR A 1 71 ? 5.133 -0.248 -3.452 1.00 95.56 71 THR A C 1
ATOM 519 O O . THR A 1 71 ? 5.700 -0.237 -4.545 1.00 95.56 71 THR A O 1
ATOM 522 N N . LEU A 1 72 ? 5.347 -1.216 -2.557 1.00 95.75 72 LEU A N 1
ATOM 523 C CA . LEU A 1 72 ? 6.265 -2.335 -2.795 1.00 95.75 72 LEU A CA 1
ATOM 524 C C . LEU A 1 72 ? 5.776 -3.271 -3.902 1.00 95.75 72 LEU A C 1
ATOM 526 O O . LEU A 1 72 ? 6.596 -3.804 -4.648 1.00 95.75 72 LEU A O 1
ATOM 530 N N . GLY A 1 73 ? 4.464 -3.501 -3.984 1.00 94.44 73 GLY A N 1
ATOM 531 C CA . GLY A 1 73 ? 3.850 -4.372 -4.987 1.00 94.44 73 GLY A CA 1
ATOM 532 C C . GLY A 1 73 ? 3.705 -3.721 -6.359 1.00 94.44 73 GLY A C 1
ATOM 533 O O . GLY A 1 73 ? 3.715 -4.419 -7.369 1.00 94.44 73 GLY A O 1
ATOM 534 N N . SER A 1 74 ? 3.605 -2.391 -6.400 1.00 92.25 74 SER A N 1
ATOM 535 C CA . SER A 1 74 ? 3.480 -1.636 -7.652 1.00 92.25 74 SER A CA 1
ATOM 536 C C . SER A 1 74 ? 4.808 -1.451 -8.389 1.00 92.25 74 SER A C 1
ATOM 538 O O . SER A 1 74 ? 4.810 -0.986 -9.528 1.00 92.25 74 SER A O 1
ATOM 540 N N . TYR A 1 75 ? 5.925 -1.794 -7.745 1.00 90.75 75 TYR A N 1
ATOM 541 C CA . TYR A 1 75 ? 7.271 -1.677 -8.291 1.00 90.75 75 TYR A CA 1
ATOM 542 C C . TYR A 1 75 ? 7.441 -2.471 -9.596 1.00 90.75 75 TYR A C 1
ATOM 544 O O . TYR A 1 75 ? 7.114 -3.657 -9.668 1.00 90.75 75 TYR A O 1
ATOM 552 N N . LYS A 1 76 ? 8.011 -1.823 -10.617 1.00 85.81 76 LYS A N 1
ATOM 553 C CA . LYS A 1 76 ? 8.452 -2.451 -11.866 1.00 85.81 76 LYS A CA 1
ATOM 554 C C . LYS A 1 76 ? 9.843 -1.951 -12.225 1.00 85.81 76 LYS A C 1
ATOM 556 O O . LYS A 1 76 ? 10.076 -0.746 -12.259 1.00 85.81 76 LYS A O 1
ATOM 561 N N . PHE A 1 77 ? 10.727 -2.886 -12.553 1.00 83.62 77 PHE A N 1
ATOM 562 C CA . PHE A 1 77 ? 12.038 -2.591 -13.107 1.00 83.62 77 PHE A CA 1
ATOM 563 C C . PHE A 1 77 ? 11.996 -2.767 -14.627 1.00 83.62 77 PHE A C 1
ATOM 565 O O . PHE A 1 77 ? 11.938 -3.890 -15.127 1.00 83.62 77 PHE A O 1
ATOM 572 N N . ASN A 1 78 ? 11.960 -1.652 -15.356 1.00 76.56 78 ASN A N 1
ATOM 573 C CA . ASN A 1 78 ? 11.832 -1.634 -16.818 1.00 76.56 78 ASN A CA 1
ATOM 574 C C . ASN A 1 78 ? 13.026 -0.951 -17.511 1.00 76.56 78 ASN A C 1
ATOM 576 O O . ASN A 1 78 ? 12.952 -0.682 -18.703 1.00 76.56 78 ASN A O 1
ATOM 580 N N . GLN A 1 79 ? 14.115 -0.670 -16.786 1.00 73.06 79 GLN A N 1
ATOM 581 C CA . GLN A 1 79 ? 15.226 0.155 -17.278 1.00 73.06 79 GLN A CA 1
ATOM 582 C C . GLN A 1 79 ? 15.978 -0.454 -18.476 1.00 73.06 79 GLN A C 1
ATOM 584 O O . GLN A 1 79 ? 16.476 0.296 -19.304 1.00 73.06 79 GLN A O 1
ATOM 589 N N . TYR A 1 80 ? 16.022 -1.786 -18.596 1.00 71.25 80 TYR A N 1
ATOM 590 C CA . TYR A 1 80 ? 16.704 -2.498 -19.696 1.00 71.25 80 TYR A CA 1
ATOM 591 C C . TYR A 1 80 ? 15.755 -3.183 -20.676 1.00 71.25 80 TYR A C 1
ATOM 593 O O . TYR A 1 80 ? 16.187 -3.956 -21.524 1.00 71.25 80 TYR A O 1
ATOM 601 N N . LYS A 1 81 ? 14.446 -2.959 -20.539 1.00 68.31 81 LYS A N 1
ATOM 602 C CA . LYS A 1 81 ? 13.506 -3.441 -21.545 1.00 68.31 81 LYS 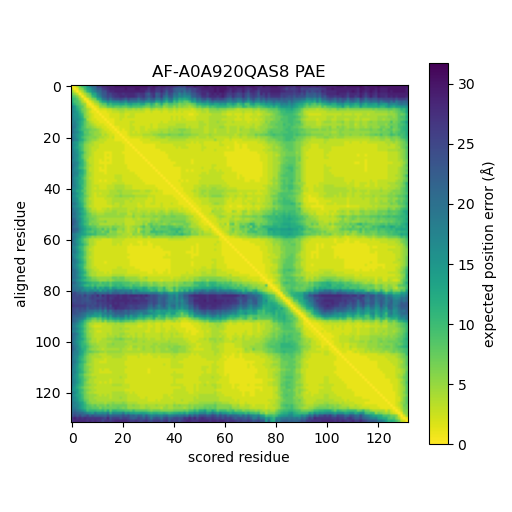A CA 1
ATOM 603 C C . LYS A 1 81 ? 13.497 -2.420 -22.666 1.00 68.31 81 LYS A C 1
ATOM 605 O O . LYS A 1 81 ? 13.036 -1.303 -22.448 1.00 68.31 81 LYS A O 1
ATOM 610 N N . GLU A 1 82 ? 13.995 -2.809 -23.835 1.00 56.88 82 GLU A N 1
ATOM 611 C CA . GLU A 1 82 ? 13.804 -2.030 -25.053 1.00 56.88 82 GLU A CA 1
ATOM 612 C C . GLU A 1 82 ? 12.299 -1.864 -25.280 1.00 56.88 82 GLU A C 1
ATOM 614 O O . GLU A 1 82 ? 11.564 -2.823 -25.522 1.00 56.88 82 GLU A O 1
ATOM 619 N N . SER A 1 83 ? 11.811 -0.641 -25.111 1.00 52.94 83 SER A N 1
ATOM 620 C CA . SER A 1 83 ? 10.471 -0.257 -25.520 1.00 52.94 83 SER A CA 1
ATOM 621 C C . SER A 1 83 ? 10.608 0.645 -26.734 1.00 52.94 83 SER A C 1
ATOM 623 O O . SER A 1 83 ? 11.266 1.676 -26.653 1.00 52.94 83 SER A O 1
ATOM 625 N N . HIS A 1 84 ? 9.919 0.311 -27.829 1.00 53.56 84 HIS A N 1
ATOM 626 C CA . HIS A 1 84 ? 9.707 1.223 -28.964 1.00 53.56 84 HIS A CA 1
ATOM 627 C C . HIS A 1 84 ? 9.034 2.556 -28.560 1.00 53.56 84 HIS A C 1
ATOM 629 O O . HIS A 1 84 ? 8.942 3.470 -29.371 1.00 53.56 84 HIS A O 1
ATOM 635 N N . ASP A 1 85 ? 8.584 2.681 -27.308 1.00 51.84 85 ASP A N 1
ATOM 636 C CA . ASP A 1 85 ? 8.153 3.922 -26.681 1.00 51.84 85 ASP A CA 1
ATOM 637 C C . ASP A 1 85 ? 9.296 4.544 -25.856 1.00 51.84 85 ASP A C 1
ATOM 639 O O . ASP A 1 85 ? 9.682 4.011 -24.814 1.00 51.84 85 ASP A O 1
ATOM 643 N N . GLU A 1 86 ? 9.754 5.742 -26.231 1.00 47.12 86 GLU A N 1
ATOM 644 C CA . GLU A 1 86 ? 10.731 6.577 -25.493 1.00 47.12 86 GLU A CA 1
ATOM 645 C C . GLU A 1 86 ? 10.276 6.991 -24.068 1.00 47.12 86 GLU A C 1
ATOM 647 O O . GLU A 1 86 ? 10.954 7.727 -23.349 1.00 47.12 86 GLU A O 1
ATOM 652 N N . LYS A 1 87 ? 9.104 6.528 -23.614 1.00 47.59 87 LYS A N 1
ATOM 653 C CA . LYS A 1 87 ? 8.469 6.893 -22.339 1.00 47.59 87 LYS A CA 1
ATOM 654 C C . LYS A 1 87 ? 8.641 5.844 -21.239 1.00 47.59 87 LYS A C 1
ATOM 656 O O . LYS A 1 87 ? 7.817 5.800 -20.328 1.00 47.59 87 LYS A O 1
ATOM 661 N N . SER A 1 88 ? 9.722 5.063 -21.236 1.00 49.28 88 SER A N 1
ATOM 662 C CA 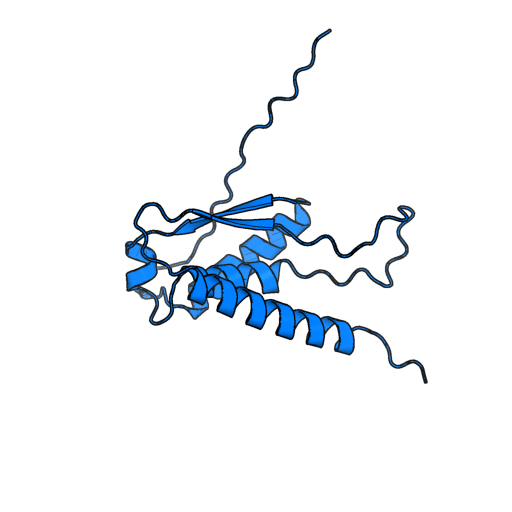. SER A 1 88 ? 10.108 4.223 -20.081 1.00 49.28 88 SER A CA 1
ATOM 663 C C . SER A 1 88 ? 10.619 5.067 -18.891 1.00 49.28 88 SER A C 1
ATOM 665 O O . SER A 1 88 ? 11.618 4.765 -18.240 1.00 49.28 88 SER A O 1
ATOM 667 N N . LYS A 1 89 ? 9.946 6.184 -18.582 1.00 52.41 89 LYS A N 1
ATOM 668 C CA . LYS A 1 89 ? 10.111 6.866 -17.297 1.00 52.41 89 LYS A CA 1
ATOM 669 C C . LYS A 1 89 ? 9.505 5.981 -16.214 1.00 52.41 89 LYS A C 1
ATOM 671 O O . LYS A 1 89 ? 8.525 5.281 -16.454 1.00 52.41 89 LYS A O 1
ATOM 676 N N . LEU A 1 90 ? 10.064 6.059 -15.008 1.00 53.88 90 LEU A N 1
ATOM 677 C CA . LEU A 1 90 ? 9.472 5.503 -13.791 1.00 53.88 90 LEU A CA 1
ATOM 678 C C . LEU A 1 90 ? 8.018 5.995 -13.660 1.00 53.88 90 LEU A C 1
ATOM 680 O O . LEU A 1 90 ? 7.764 7.093 -13.159 1.00 53.88 90 LEU A O 1
ATOM 684 N N . GLU A 1 91 ? 7.055 5.204 -14.135 1.00 62.41 91 GLU A N 1
ATOM 685 C CA . GLU A 1 91 ? 5.637 5.488 -13.945 1.00 62.41 91 GLU A CA 1
ATOM 686 C C . GLU A 1 91 ? 5.308 5.234 -12.473 1.00 62.41 91 GLU A C 1
ATOM 688 O O . GLU A 1 91 ? 5.082 4.107 -12.033 1.00 62.41 91 GLU A O 1
ATOM 693 N N . SER A 1 92 ? 5.338 6.303 -11.678 1.00 68.31 92 SER A N 1
ATOM 694 C CA . SER A 1 92 ? 4.911 6.254 -10.285 1.00 68.31 92 SER A CA 1
ATOM 695 C C . SER A 1 92 ? 3.387 6.340 -10.205 1.00 68.31 92 SER A C 1
ATOM 697 O O . SER A 1 92 ? 2.756 7.238 -10.767 1.00 68.31 92 SER A O 1
ATOM 699 N N . ILE A 1 93 ? 2.781 5.394 -9.487 1.00 81.81 93 ILE A N 1
ATOM 700 C CA . ILE A 1 93 ? 1.346 5.418 -9.202 1.00 81.81 93 ILE A CA 1
ATOM 701 C C . ILE A 1 93 ? 1.088 6.459 -8.109 1.00 81.81 93 ILE A C 1
ATOM 703 O O . ILE A 1 93 ? 1.699 6.411 -7.037 1.00 81.81 93 ILE A O 1
ATOM 707 N N . LYS A 1 94 ? 0.159 7.389 -8.355 1.00 89.56 94 LYS A N 1
ATOM 708 C CA . LYS A 1 94 ? -0.337 8.298 -7.312 1.00 89.56 94 LYS A CA 1
ATOM 709 C C . LYS A 1 94 ? -1.316 7.544 -6.419 1.00 89.56 94 LYS A C 1
ATOM 711 O O . LYS A 1 94 ? -2.335 7.065 -6.908 1.00 89.56 94 LYS A O 1
ATOM 716 N N . ILE A 1 95 ? -1.007 7.460 -5.128 1.00 92.19 95 ILE A N 1
ATOM 717 C CA . ILE A 1 95 ? -1.811 6.746 -4.131 1.00 92.19 95 ILE A CA 1
ATOM 718 C C . ILE A 1 95 ? -2.480 7.765 -3.210 1.00 92.19 95 ILE A C 1
ATOM 720 O O . ILE A 1 95 ? -1.800 8.618 -2.638 1.00 92.19 95 ILE A O 1
ATOM 724 N N . GLN A 1 96 ? -3.795 7.655 -3.049 1.00 93.19 96 GLN A N 1
ATOM 725 C CA . GLN A 1 96 ? -4.581 8.456 -2.117 1.00 93.19 96 GLN A CA 1
ATOM 726 C C . GLN A 1 96 ? -5.213 7.559 -1.047 1.00 93.19 96 GLN A C 1
ATOM 728 O O . GLN A 1 96 ? -5.764 6.506 -1.359 1.00 93.19 96 GLN A O 1
ATOM 733 N N . CYS A 1 97 ? -5.133 7.985 0.212 1.00 94.38 97 CYS A N 1
ATOM 734 C CA . CYS A 1 97 ? -5.886 7.370 1.301 1.00 94.38 97 CYS A CA 1
ATOM 735 C C . CYS A 1 97 ? -7.244 8.070 1.414 1.00 94.38 97 CYS A C 1
ATOM 737 O O . CYS A 1 97 ? -7.295 9.298 1.524 1.00 94.38 97 CYS A O 1
ATOM 739 N N . CYS A 1 98 ? -8.321 7.294 1.376 1.00 92.69 98 CYS A N 1
ATOM 740 C CA . CYS A 1 98 ? -9.678 7.732 1.665 1.00 92.69 98 CYS A CA 1
ATOM 741 C C . CYS A 1 98 ? -10.024 7.291 3.089 1.00 92.69 98 CYS A C 1
ATOM 743 O O . CYS A 1 98 ? -10.317 6.119 3.327 1.00 92.69 98 CYS A O 1
ATOM 745 N N . ASP A 1 99 ? -9.967 8.239 4.019 1.00 93.38 99 ASP A N 1
ATOM 746 C CA . ASP A 1 99 ? -10.165 8.004 5.447 1.00 93.38 99 ASP A CA 1
ATOM 747 C C . ASP A 1 99 ? -11.225 8.962 6.015 1.00 93.38 99 ASP A C 1
ATOM 749 O O . ASP A 1 99 ? -10.882 10.022 6.543 1.00 93.38 99 ASP A O 1
ATOM 753 N N . PRO A 1 100 ? -12.521 8.643 5.857 1.00 89.62 100 PRO A N 1
ATOM 754 C CA . PRO A 1 100 ? -13.600 9.492 6.357 1.00 89.62 100 PRO A CA 1
ATOM 755 C C . PRO A 1 100 ? -13.697 9.496 7.890 1.00 89.62 100 PRO A C 1
ATOM 757 O O . PRO A 1 100 ? -14.227 10.446 8.457 1.00 89.62 100 PRO A O 1
ATOM 760 N N . GLU A 1 101 ? -13.191 8.456 8.559 1.00 91.00 101 GLU A N 1
ATOM 761 C CA . GLU A 1 101 ? -13.227 8.315 10.022 1.00 91.00 101 GLU A CA 1
ATOM 762 C C . GLU A 1 101 ? -11.994 8.943 10.704 1.00 91.00 101 GLU A C 1
ATOM 764 O O . GLU A 1 101 ? -11.937 8.995 11.931 1.00 91.00 101 GLU A O 1
ATOM 769 N N . ASN A 1 102 ? -11.021 9.437 9.924 1.00 90.50 102 ASN A N 1
ATOM 770 C CA . ASN A 1 102 ? -9.763 10.029 10.394 1.00 90.50 102 ASN A CA 1
ATOM 771 C C . ASN A 1 102 ? -9.003 9.115 11.380 1.00 90.50 102 ASN A C 1
ATOM 773 O O . ASN A 1 102 ? -8.475 9.563 12.400 1.00 90.50 102 ASN A O 1
ATOM 777 N N . ILE A 1 103 ? -8.989 7.812 11.086 1.00 92.50 103 ILE A N 1
ATOM 778 C CA . ILE A 1 103 ? -8.355 6.769 11.915 1.00 92.50 103 ILE A CA 1
ATOM 779 C C . ILE A 1 103 ? -6.868 6.583 11.604 1.00 92.50 103 ILE A C 1
ATOM 781 O O . ILE A 1 103 ? -6.149 5.956 12.380 1.00 92.50 103 ILE A O 1
ATOM 785 N N . THR A 1 104 ? -6.413 7.095 10.463 1.00 93.00 104 THR A N 1
ATOM 786 C CA . THR A 1 104 ? -5.020 7.079 10.025 1.00 93.00 104 THR A CA 1
ATOM 787 C C . THR A 1 104 ? -4.407 8.461 10.133 1.00 93.00 104 THR A C 1
ATOM 789 O O . THR A 1 104 ? -5.057 9.494 9.981 1.00 93.00 104 THR A O 1
ATOM 792 N N . SER A 1 105 ? -3.098 8.497 10.342 1.00 93.62 105 SER A N 1
ATOM 793 C CA . SER A 1 105 ? -2.350 9.745 10.357 1.00 93.62 105 SER A CA 1
ATOM 794 C C . SER A 1 105 ? -1.610 9.962 9.039 1.00 93.62 105 SER A C 1
ATOM 796 O O . SER A 1 105 ? -0.927 9.084 8.499 1.00 93.62 105 SER A O 1
ATOM 798 N N . ARG A 1 106 ? -1.626 11.211 8.556 1.00 93.81 106 ARG A N 1
ATOM 799 C CA . ARG A 1 106 ? -0.799 11.634 7.412 1.00 93.81 106 ARG A CA 1
ATOM 800 C C . ARG A 1 106 ? 0.686 11.323 7.6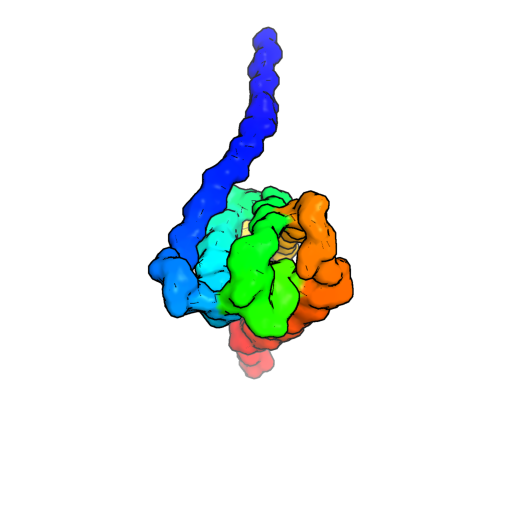35 1.00 93.81 106 ARG A C 1
ATOM 802 O O . ARG A 1 106 ? 1.390 10.988 6.682 1.00 93.81 106 ARG A O 1
ATOM 809 N N . LYS A 1 107 ? 1.160 11.421 8.884 1.00 96.38 107 LYS A N 1
ATOM 810 C CA . LYS A 1 107 ? 2.535 11.078 9.269 1.00 96.38 107 LYS A CA 1
ATOM 811 C C . LYS A 1 107 ? 2.821 9.597 9.024 1.00 96.38 107 LYS A C 1
ATOM 813 O O . LYS A 1 107 ? 3.832 9.298 8.398 1.00 96.38 107 LYS A O 1
ATOM 818 N N . ALA A 1 108 ? 1.946 8.694 9.455 1.00 95.75 108 ALA A N 1
ATOM 819 C CA . ALA A 1 108 ? 2.149 7.261 9.277 1.00 95.75 108 ALA A CA 1
ATOM 820 C C . ALA A 1 108 ? 2.110 6.848 7.799 1.00 95.75 108 ALA A C 1
ATOM 822 O O . ALA A 1 108 ? 3.015 6.152 7.340 1.00 95.75 108 ALA A O 1
ATOM 823 N N . ILE A 1 109 ? 1.161 7.371 7.013 1.00 95.94 109 ILE A N 1
ATOM 824 C CA . ILE A 1 109 ? 1.127 7.153 5.554 1.00 95.94 109 ILE A CA 1
ATOM 825 C C . ILE A 1 109 ? 2.435 7.638 4.906 1.00 95.94 109 ILE A C 1
ATOM 827 O O . ILE A 1 109 ? 3.041 6.926 4.103 1.00 95.94 109 ILE A O 1
ATOM 831 N N . LYS A 1 110 ? 2.922 8.830 5.279 1.00 96.38 110 LYS A N 1
ATOM 832 C CA . LYS A 1 110 ? 4.197 9.357 4.767 1.00 96.38 110 LYS A CA 1
ATOM 833 C C . LYS A 1 110 ? 5.374 8.454 5.149 1.00 96.38 110 LYS A C 1
ATOM 835 O O . LYS A 1 110 ? 6.204 8.156 4.295 1.00 96.38 110 LYS A O 1
ATOM 840 N N . THR A 1 111 ? 5.434 7.991 6.396 1.00 97.31 111 THR A N 1
ATOM 841 C CA . THR A 1 111 ? 6.466 7.057 6.874 1.00 97.31 111 THR A CA 1
ATOM 842 C C . THR A 1 111 ? 6.459 5.758 6.075 1.00 97.31 111 THR A C 1
ATOM 844 O O . THR A 1 111 ? 7.512 5.331 5.604 1.00 97.31 111 THR A O 1
ATOM 847 N N . GLY A 1 112 ? 5.285 5.161 5.864 1.00 96.81 112 GLY A N 1
ATOM 848 C CA . GLY A 1 112 ? 5.153 3.926 5.094 1.00 96.81 112 GLY A CA 1
ATOM 849 C C . GLY A 1 112 ? 5.592 4.091 3.645 1.00 96.81 112 GLY A C 1
ATOM 850 O O . GLY A 1 112 ? 6.341 3.273 3.110 1.00 96.81 112 GLY A O 1
ATOM 851 N N . LYS A 1 113 ? 5.208 5.210 3.026 1.00 96.06 113 LYS A N 1
ATOM 852 C CA . LYS A 1 113 ? 5.645 5.549 1.673 1.00 96.06 113 LYS A CA 1
ATOM 853 C C . LYS A 1 113 ? 7.169 5.669 1.586 1.00 96.06 113 LYS A C 1
ATOM 855 O O . LYS A 1 113 ? 7.767 5.021 0.734 1.00 96.06 113 LYS A O 1
ATOM 860 N N . MET A 1 114 ? 7.799 6.404 2.506 1.00 96.81 114 MET A N 1
ATOM 861 C CA . MET A 1 114 ? 9.262 6.551 2.545 1.00 96.81 114 MET A CA 1
ATOM 862 C C . MET A 1 114 ? 9.984 5.210 2.739 1.00 96.81 114 MET A C 1
ATOM 864 O O . MET A 1 114 ? 10.969 4.946 2.054 1.00 96.81 114 MET A O 1
ATOM 868 N N . ARG A 1 115 ? 9.484 4.334 3.621 1.00 96.94 115 ARG A N 1
ATOM 869 C CA . ARG A 1 115 ? 10.050 2.988 3.834 1.00 96.94 115 ARG A CA 1
ATOM 870 C C . ARG A 1 115 ? 10.003 2.137 2.567 1.00 96.94 115 ARG A C 1
ATOM 872 O O . ARG A 1 115 ? 10.992 1.499 2.199 1.00 96.94 115 ARG A O 1
ATOM 879 N N . ALA A 1 116 ? 8.859 2.141 1.889 1.00 96.44 116 ALA A N 1
ATOM 880 C CA . ALA A 1 116 ? 8.682 1.383 0.660 1.00 96.44 116 ALA A CA 1
ATOM 881 C C . ALA A 1 116 ? 9.503 1.955 -0.503 1.00 96.44 116 ALA A C 1
ATOM 883 O O . ALA A 1 116 ? 10.098 1.189 -1.259 1.00 96.44 116 ALA A O 1
ATOM 884 N N . ASP A 1 117 ? 9.591 3.280 -0.619 1.00 94.81 117 ASP A N 1
ATOM 885 C CA . ASP A 1 117 ? 10.410 3.939 -1.638 1.00 94.81 117 ASP A CA 1
ATOM 886 C C . ASP A 1 117 ? 11.905 3.675 -1.412 1.00 94.81 117 ASP A C 1
ATOM 888 O O . ASP A 1 117 ? 12.599 3.323 -2.361 1.00 94.81 117 ASP A O 1
ATOM 892 N N . GLY A 1 118 ? 12.390 3.729 -0.165 1.00 96.12 118 GLY A N 1
ATOM 893 C CA . GLY A 1 118 ? 13.768 3.350 0.171 1.00 96.12 118 GLY A CA 1
ATOM 894 C C . GLY A 1 118 ? 14.076 1.889 -0.173 1.00 96.12 118 GLY A C 1
ATOM 895 O O . GLY A 1 118 ? 15.112 1.586 -0.762 1.00 96.12 118 GLY A O 1
ATOM 896 N N . THR A 1 119 ? 13.133 0.982 0.096 1.00 95.94 119 THR A N 1
ATOM 897 C CA . THR A 1 119 ? 13.254 -0.431 -0.303 1.00 95.94 119 THR A CA 1
ATOM 898 C C . THR A 1 119 ? 13.299 -0.588 -1.825 1.00 95.94 119 THR A C 1
ATOM 900 O O . THR A 1 119 ? 14.111 -1.344 -2.354 1.00 95.94 119 THR A O 1
ATOM 903 N N . ASN A 1 120 ? 12.437 0.123 -2.554 1.00 93.38 120 ASN A N 1
ATOM 904 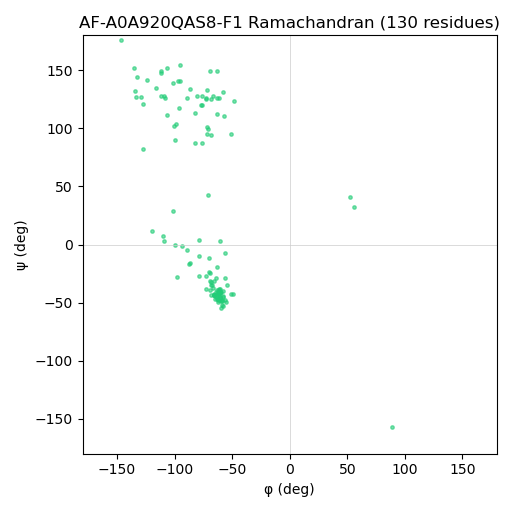C CA . ASN A 1 120 ? 12.409 0.081 -4.015 1.00 93.38 120 ASN A CA 1
ATOM 905 C C . ASN A 1 120 ? 13.658 0.717 -4.642 1.00 93.38 120 ASN A C 1
ATOM 907 O O . ASN A 1 120 ? 14.109 0.248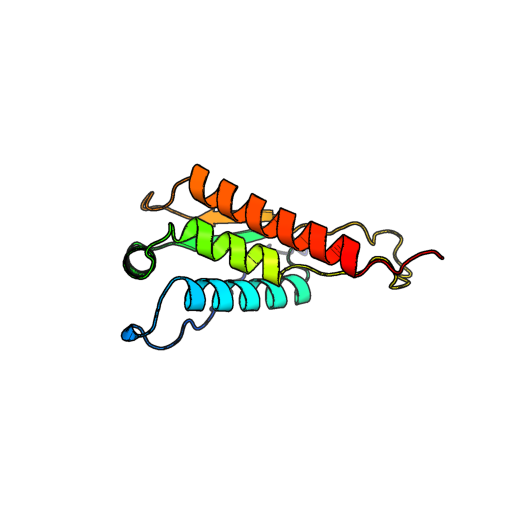 -5.683 1.00 93.38 120 ASN A O 1
ATOM 911 N N . LEU A 1 121 ? 14.247 1.733 -4.005 1.00 92.44 121 LEU A N 1
ATOM 912 C CA . LEU A 1 121 ? 15.540 2.286 -4.401 1.00 92.44 121 LEU A CA 1
ATOM 913 C C . LEU A 1 121 ? 16.647 1.235 -4.262 1.00 92.44 121 LEU A C 1
ATOM 915 O O . LEU A 1 121 ? 17.396 1.023 -5.210 1.00 92.44 121 LEU A O 1
ATOM 919 N N . ALA A 1 122 ? 16.702 0.521 -3.135 1.00 94.38 122 ALA A N 1
ATOM 920 C CA . ALA A 1 122 ? 17.648 -0.580 -2.959 1.00 94.38 122 ALA A CA 1
ATOM 921 C C . ALA A 1 122 ? 17.442 -1.692 -4.007 1.00 94.38 122 ALA A C 1
ATOM 923 O O . ALA A 1 122 ? 18.411 -2.181 -4.581 1.00 94.38 122 ALA A O 1
ATOM 924 N N . ARG A 1 123 ? 16.185 -2.043 -4.327 1.00 92.12 123 ARG A N 1
ATOM 925 C CA . ARG A 1 123 ? 15.865 -2.984 -5.420 1.00 92.12 123 ARG A CA 1
ATOM 926 C C . ARG A 1 123 ? 16.331 -2.477 -6.780 1.00 92.12 123 ARG A C 1
ATOM 928 O O . ARG A 1 123 ? 16.842 -3.270 -7.557 1.00 92.12 123 ARG A O 1
ATOM 935 N N . ASN A 1 124 ? 16.162 -1.185 -7.069 1.00 89.12 124 ASN A N 1
ATOM 936 C CA . ASN A 1 124 ? 16.672 -0.589 -8.303 1.00 89.12 124 ASN A CA 1
ATOM 937 C C . ASN A 1 124 ? 18.186 -0.773 -8.401 1.00 89.12 124 ASN A C 1
ATOM 939 O O . ASN A 1 124 ? 18.640 -1.344 -9.381 1.00 89.12 124 ASN A O 1
ATOM 943 N N . LEU A 1 125 ? 18.934 -0.371 -7.370 1.00 89.00 125 LEU A N 1
ATOM 944 C CA . LEU A 1 125 ? 20.395 -0.496 -7.338 1.00 89.00 125 LEU A CA 1
ATOM 945 C C . LEU A 1 125 ? 20.870 -1.954 -7.448 1.00 89.00 125 LEU A C 1
ATOM 947 O O . LEU A 1 125 ? 21.855 -2.230 -8.118 1.00 89.00 125 LEU A O 1
ATOM 951 N N . GLY A 1 126 ? 20.170 -2.898 -6.815 1.00 89.75 126 GLY A N 1
ATOM 952 C CA . GLY A 1 126 ? 20.506 -4.322 -6.920 1.00 89.75 126 GLY A CA 1
ATOM 953 C C . GLY A 1 126 ? 20.168 -4.949 -8.277 1.00 89.75 126 GLY A C 1
ATOM 954 O O . GLY A 1 126 ? 20.806 -5.918 -8.672 1.00 89.75 126 GLY A O 1
ATOM 955 N N . ASN A 1 127 ? 19.168 -4.416 -8.989 1.00 87.06 127 ASN A N 1
ATOM 956 C CA . ASN A 1 127 ? 18.750 -4.912 -10.305 1.00 87.06 127 ASN A CA 1
ATOM 957 C C . ASN A 1 127 ? 19.531 -4.274 -11.466 1.00 87.06 127 ASN A C 1
ATOM 959 O O . ASN A 1 127 ? 19.479 -4.786 -12.585 1.00 87.06 127 ASN A O 1
ATOM 963 N N . THR A 1 128 ? 20.220 -3.154 -11.236 1.00 84.94 128 THR A N 1
ATOM 964 C CA . THR A 1 128 ? 21.178 -2.611 -12.203 1.00 84.94 128 THR A CA 1
ATOM 965 C C . THR A 1 128 ? 22.428 -3.501 -12.218 1.00 84.94 128 THR A C 1
ATOM 967 O O . THR A 1 128 ? 22.993 -3.731 -11.148 1.00 84.94 128 THR A O 1
ATOM 970 N N . PRO A 1 129 ? 22.867 -4.035 -13.376 1.00 78.69 129 PRO A N 1
ATOM 971 C CA . PRO A 1 129 ? 24.059 -4.860 -13.451 1.00 78.69 129 PRO A CA 1
ATOM 972 C C . PRO A 1 129 ? 25.288 -4.048 -13.045 1.00 78.69 129 PRO A C 1
ATOM 974 O O . PRO A 1 129 ? 25.357 -2.836 -13.267 1.00 78.69 129 PRO A O 1
ATOM 977 N N . LEU A 1 130 ? 26.267 -4.740 -12.468 1.00 69.69 130 LEU A N 1
ATOM 978 C CA . LEU A 1 130 ? 27.594 -4.184 -12.255 1.00 69.69 130 LEU A CA 1
ATOM 979 C C . LEU A 1 130 ? 28.192 -3.900 -13.637 1.00 69.69 130 LEU A C 1
ATOM 981 O O . LEU A 1 130 ? 28.442 -4.830 -14.399 1.00 69.69 130 LEU A O 1
ATOM 985 N N . MET A 1 131 ? 28.386 -2.627 -13.974 1.00 60.84 131 MET A N 1
ATOM 986 C CA . MET A 1 131 ? 29.327 -2.273 -15.033 1.00 60.84 131 MET A CA 1
ATOM 987 C C . MET A 1 131 ? 30.724 -2.531 -14.468 1.00 60.84 131 MET A C 1
ATOM 989 O O . MET A 1 131 ? 31.220 -1.735 -13.671 1.00 60.84 131 MET A O 1
ATOM 993 N N . ILE A 1 132 ? 31.296 -3.680 -14.825 1.00 45.78 132 ILE A N 1
ATOM 994 C CA . ILE A 1 132 ? 32.723 -3.988 -14.694 1.00 45.78 132 ILE A CA 1
ATOM 995 C C . ILE A 1 132 ? 33.273 -4.094 -16.110 1.00 45.78 132 ILE A C 1
ATOM 997 O O . ILE A 1 132 ? 32.589 -4.750 -16.931 1.00 45.78 132 ILE A O 1
#

Foldseek 3Di:
DDPPPPPDDDDDDFDLDDLVPQELVSLLQSLLVVLLVCLVVVAQEDEDEDDPSNCVRYPAFSLLSNLLSNLLNNDDDCPPPDDPDPPPDPRDHHYHYDYPPPSGDPVSNVVSNVVNVVVSVVVNVVPDDDPD

Radi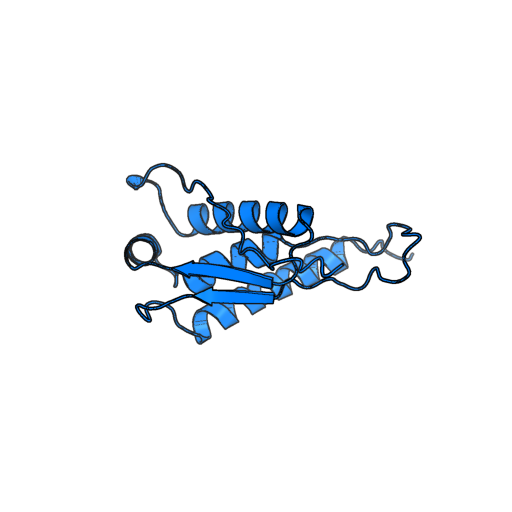us of gyration: 16.96 Å; Cα contacts (8 Å, |Δi|>4): 153; chains: 1; bounding box: 53×28×49 Å

Solvent-accessible surface area (backbone atoms only — not comparable to full-atom values): 7968 Å² total; per-residue (Å²): 138,85,83,74,80,75,88,73,88,82,85,84,86,76,81,63,73,60,79,95,71,45,32,51,67,44,46,19,52,40,24,17,54,48,17,38,52,40,49,72,71,66,52,56,69,48,73,48,78,62,52,73,72,56,38,77,38,23,98,54,52,45,48,15,37,36,40,23,14,25,52,55,26,42,62,77,91,56,89,85,58,91,54,102,54,96,70,75,60,88,82,70,63,46,80,42,82,45,54,92,80,64,82,53,52,73,66,43,30,50,52,20,39,53,54,26,50,54,50,50,48,52,50,49,63,70,68,50,76,83,89,123

pLDDT: mean 84.97, std 15.36, range [35.81, 97.31]